Protein AF-X1MXW7-F1 (afdb_monomer)

Sequence (75 aa):
DEDEIWIPGEKIDINRASPHQLTYLPGIGPILAQRIVEYRQKKGPFQDLSDLEKVPGIGKLKLEKIKGKICLDEK

Radius of gyration: 11.67 Å; Cα contacts (8 Å, |Δi|>4): 80; chains: 1; bounding box: 25×31×24 Å

Secondary structure (DSSP, 8-state):
-------TTPPEETTT--HHHHTTSTT--HHHHHHHHHHHHHH---SSGGGGGGSTT--HHHHHHHGGGEE----

Foldseek 3Di:
DPPPPPDVPAAAALQPDQLVRQCVQVPRHSVLSVQSNVCCVVPNGDPDLCCSCVRPPDHPVSSVSRVSRHDHDPD

pLDDT: mean 85.41, std 14.57, range [44.78, 95.5]

Mean predicted aligned error: 5.88 Å

Organism: NCBI:txid412755

Solvent-accessible surface area (backbone atoms only — not comparable to full-atom values): 4675 Å² total; per-residue (Å²): 134,80,77,76,76,80,56,94,86,66,54,46,32,71,75,75,54,48,45,72,62,39,37,75,37,69,92,28,47,66,72,50,16,45,46,52,54,51,44,32,73,74,75,43,72,70,90,47,82,73,53,50,52,75,36,89,92,35,46,68,77,46,46,67,67,30,54,88,49,42,42,68,82,82,126

Nearest PDB structures (foldseek):
  8dss-assembly1_B  TM=9.731E-01  e=6.710E-07  Geobacillus stearothermophilus ATCC 7953
  3bzk-assembly1_A  TM=9.555E-01  e=1.613E-04  Pseudomonas aeruginosa
  2edu-assembly1_A  TM=8.936E-01  e=2.249E-04  Homo sapiens
  2oce-assembly1_A  TM=9.440E-01  e=2.302E-03  Pseudomonas aeruginosa PAO1
  5ol9-assembly1_A  TM=7.773E-01  e=1.520E-03  Homo sapiens

In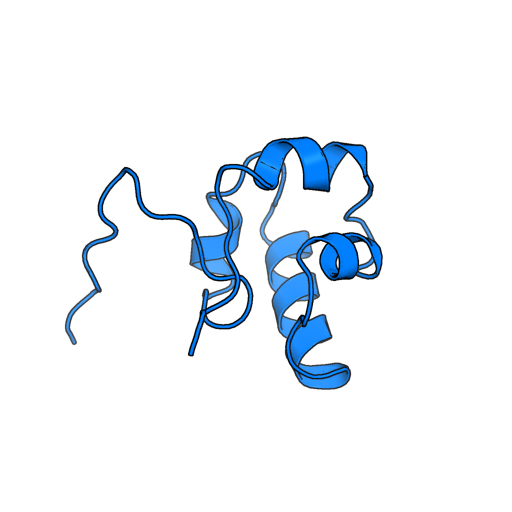terPro domains:
  IPR003583 Helix-hairpin-helix DNA-binding motif, class 1 [SM00278] (20-39)
  IPR003583 Helix-hairpin-helix DNA-binding motif, class 1 [SM00278] (50-69)
  IPR004509 Competence protein ComEA, helix-hairpin-helix domain [TIGR00426] (9-71)
  IPR010994 RuvA domain 2-like [SSF47781] (9-72)
  IPR051675 Endonuclease/exonuclease/phosphatase family domain-containing protein 1 [PTHR21180] (9-72)
  IPR060575 SAM-like, helix-hairpin-helix tandem [PF12836] (10-70)

Structure (mmCIF, N/CA/C/O backbone):
data_AF-X1MXW7-F1
#
_entry.id   AF-X1MXW7-F1
#
loop_
_atom_site.group_PDB
_atom_site.id
_atom_site.type_symbol
_atom_site.label_atom_id
_atom_site.label_alt_id
_atom_site.label_comp_id
_atom_site.label_asym_id
_atom_site.label_entity_id
_atom_site.label_seq_id
_atom_site.pdbx_PDB_ins_code
_atom_site.Cartn_x
_atom_site.Cartn_y
_atom_site.Cartn_z
_atom_site.occupancy
_atom_site.B_iso_or_equiv
_atom_site.auth_seq_id
_atom_site.auth_comp_id
_atom_site.auth_asym_id
_atom_site.auth_atom_id
_atom_site.pdbx_PDB_model_num
ATOM 1 N N . ASP A 1 1 ? 15.702 -23.049 -1.934 1.00 48.25 1 ASP A N 1
ATOM 2 C CA . ASP A 1 1 ? 15.060 -21.732 -2.068 1.00 48.25 1 ASP A CA 1
ATOM 3 C C . ASP A 1 1 ? 13.917 -21.886 -3.047 1.00 48.25 1 ASP A C 1
ATOM 5 O O . ASP A 1 1 ? 14.124 -21.890 -4.253 1.00 48.25 1 ASP A O 1
ATOM 9 N N . GLU A 1 2 ? 12.746 -22.226 -2.517 1.00 48.28 2 GLU A N 1
ATOM 10 C CA . GLU A 1 2 ? 11.527 -22.403 -3.300 1.00 48.28 2 GLU A CA 1
ATOM 11 C C . GLU A 1 2 ? 10.968 -21.007 -3.567 1.00 48.28 2 GLU A C 1
ATOM 13 O O . GLU A 1 2 ? 10.290 -20.434 -2.718 1.00 48.28 2 GLU A O 1
ATOM 18 N N . ASP A 1 3 ? 11.329 -20.430 -4.718 1.00 51.22 3 ASP A N 1
ATOM 19 C CA . ASP A 1 3 ? 10.581 -19.328 -5.319 1.00 51.22 3 ASP A CA 1
ATOM 20 C C . ASP A 1 3 ? 9.125 -19.788 -5.431 1.00 51.22 3 ASP A C 1
ATOM 22 O O . ASP A 1 3 ? 8.750 -20.547 -6.326 1.00 51.22 3 ASP A O 1
ATOM 26 N N . GLU A 1 4 ? 8.340 -19.392 -4.436 1.00 56.50 4 GLU A N 1
ATOM 27 C CA . GLU A 1 4 ? 6.920 -19.648 -4.295 1.00 56.50 4 GLU A CA 1
ATOM 28 C C . GLU A 1 4 ? 6.249 -19.274 -5.620 1.00 56.50 4 GLU A C 1
ATOM 30 O O . GLU A 1 4 ? 6.193 -18.104 -6.016 1.00 56.50 4 GLU A O 1
ATOM 35 N N . ILE A 1 5 ? 5.844 -20.300 -6.371 1.00 49.75 5 ILE A N 1
ATOM 36 C CA . ILE A 1 5 ? 5.247 -20.151 -7.693 1.00 49.75 5 ILE A CA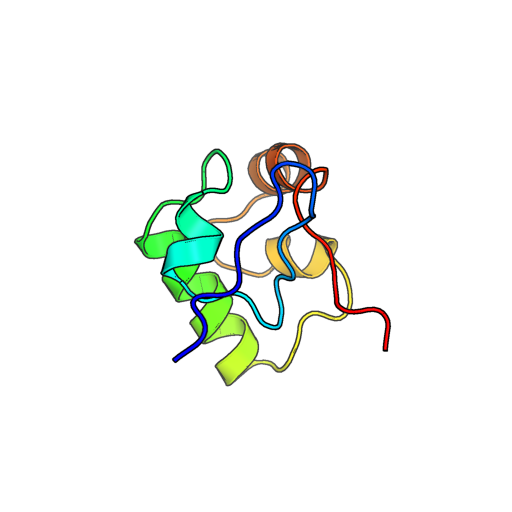 1
ATOM 37 C C . ILE A 1 5 ? 3.949 -19.377 -7.489 1.00 49.75 5 ILE A C 1
ATOM 39 O O . ILE A 1 5 ? 2.947 -19.937 -7.051 1.00 49.75 5 ILE A O 1
ATOM 43 N N . TRP A 1 6 ? 3.970 -18.079 -7.794 1.00 56.59 6 TRP A N 1
ATOM 44 C CA . TRP A 1 6 ? 2.768 -17.259 -7.758 1.00 56.59 6 TRP A CA 1
ATOM 45 C C . TRP A 1 6 ? 1.764 -17.834 -8.75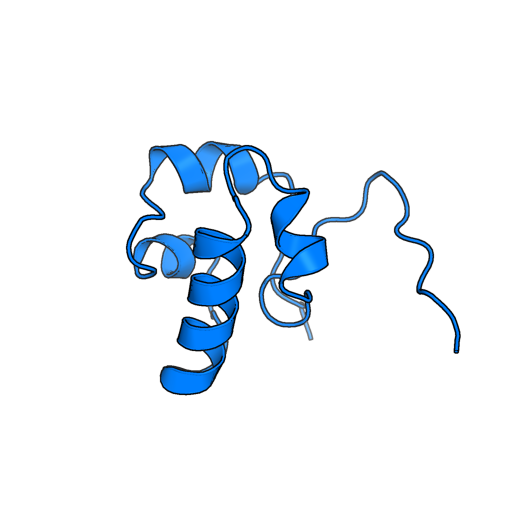5 1.00 56.59 6 TRP A C 1
ATOM 47 O O . TRP A 1 6 ? 1.978 -17.798 -9.970 1.00 56.59 6 TRP A O 1
ATOM 57 N N . ILE A 1 7 ? 0.676 -18.389 -8.228 1.00 53.69 7 ILE A N 1
ATOM 58 C CA . ILE A 1 7 ? -0.409 -18.933 -9.032 1.00 53.69 7 ILE A CA 1
ATOM 59 C C . ILE A 1 7 ? -1.182 -17.736 -9.607 1.00 53.69 7 ILE A C 1
ATOM 61 O O . ILE A 1 7 ? -1.743 -16.948 -8.837 1.00 53.69 7 ILE A O 1
ATOM 65 N N . PRO A 1 8 ? -1.227 -17.539 -10.938 1.00 44.78 8 PRO A N 1
ATOM 66 C CA . PRO A 1 8 ? -1.995 -16.453 -11.536 1.00 44.78 8 PRO A CA 1
ATOM 67 C C . PRO A 1 8 ? -3.482 -16.630 -11.193 1.00 44.78 8 PRO A C 1
ATOM 69 O O . PRO A 1 8 ? -4.166 -17.490 -11.739 1.00 44.78 8 PRO A O 1
ATOM 72 N N . GLY A 1 9 ? -3.961 -15.819 -10.247 1.00 57.34 9 GLY A N 1
ATOM 73 C CA . GLY A 1 9 ? -5.282 -15.947 -9.623 1.00 57.34 9 GLY A CA 1
ATOM 74 C C . GLY A 1 9 ? -5.264 -15.673 -8.118 1.00 57.34 9 GLY A C 1
ATOM 75 O O . GLY A 1 9 ? -6.300 -15.332 -7.548 1.00 57.34 9 GLY A O 1
ATOM 76 N N . GLU A 1 10 ? -4.090 -15.747 -7.489 1.00 71.44 10 GLU A N 1
ATOM 77 C CA . GLU A 1 10 ? -3.940 -15.510 -6.059 1.00 71.44 10 GLU A CA 1
ATOM 78 C C . GLU A 1 10 ? -3.723 -14.024 -5.745 1.00 71.44 10 GLU A C 1
ATOM 80 O O . GLU A 1 10 ? -2.950 -13.315 -6.404 1.00 71.44 10 GLU A O 1
ATOM 85 N N . LYS A 1 11 ? -4.465 -13.534 -4.749 1.00 85.88 11 LYS A N 1
ATOM 86 C CA . LYS A 1 11 ? -4.361 -12.160 -4.258 1.00 85.88 11 LYS A CA 1
ATOM 87 C C . LYS A 1 11 ? -3.015 -11.973 -3.557 1.00 85.88 11 LYS A C 1
ATOM 89 O O . LYS A 1 11 ? -2.550 -12.852 -2.847 1.00 85.88 11 LYS A O 1
ATOM 94 N N . ILE A 1 12 ? -2.412 -10.804 -3.735 1.00 89.81 12 ILE A N 1
ATOM 95 C CA . ILE A 1 12 ? -1.158 -10.440 -3.080 1.00 89.81 12 ILE A CA 1
ATOM 96 C C . ILE A 1 12 ? -1.460 -10.017 -1.643 1.00 89.81 12 ILE A C 1
ATOM 98 O O . ILE A 1 12 ? -2.155 -9.021 -1.422 1.00 89.81 12 ILE A O 1
ATOM 102 N N . ASP A 1 13 ? -0.908 -10.740 -0.673 1.00 91.62 13 ASP A N 1
ATOM 103 C CA . ASP A 1 13 ? -0.999 -10.340 0.727 1.00 91.62 13 ASP A CA 1
ATOM 104 C C . ASP A 1 13 ? -0.122 -9.114 0.997 1.00 91.62 13 ASP A C 1
ATOM 106 O O . ASP A 1 13 ? 1.105 -9.156 0.930 1.00 91.62 13 ASP A O 1
ATOM 110 N N . ILE A 1 14 ? -0.757 -8.002 1.349 1.00 93.19 14 ILE A N 1
ATOM 111 C CA . ILE A 1 14 ? -0.086 -6.724 1.592 1.00 93.19 14 ILE A CA 1
ATOM 112 C C . ILE A 1 14 ? 0.840 -6.769 2.812 1.00 93.19 14 ILE A C 1
ATOM 114 O O . ILE A 1 14 ? 1.793 -5.988 2.884 1.00 93.19 14 ILE A O 1
ATOM 118 N N . ASN A 1 15 ? 0.602 -7.665 3.770 1.00 92.94 15 ASN A N 1
ATOM 119 C CA . ASN A 1 15 ? 1.417 -7.768 4.978 1.00 92.94 15 ASN A CA 1
ATOM 120 C C . ASN A 1 15 ? 2.672 -8.624 4.782 1.00 92.94 15 ASN A C 1
ATOM 122 O O . ASN A 1 15 ? 3.696 -8.328 5.403 1.00 92.94 15 ASN A O 1
ATOM 126 N N . ARG A 1 16 ? 2.635 -9.613 3.883 1.00 90.00 16 ARG A N 1
ATOM 127 C CA . ARG A 1 16 ? 3.768 -10.514 3.610 1.00 90.00 16 ARG A CA 1
ATOM 128 C C . ARG A 1 16 ? 4.510 -10.210 2.313 1.00 90.00 16 ARG A C 1
ATOM 130 O O . ARG A 1 16 ? 5.718 -10.420 2.254 1.00 90.00 16 ARG A O 1
ATOM 137 N N . ALA A 1 17 ? 3.843 -9.640 1.310 1.00 91.25 17 ALA A N 1
ATOM 138 C CA . ALA A 1 17 ? 4.434 -9.421 -0.006 1.00 91.25 17 ALA A CA 1
ATOM 139 C C . ALA A 1 17 ? 5.721 -8.593 0.053 1.00 91.25 17 ALA A C 1
ATOM 141 O O . ALA A 1 17 ? 5.829 -7.604 0.789 1.00 91.25 17 ALA A O 1
ATOM 142 N N . SER A 1 18 ? 6.695 -8.984 -0.760 1.00 91.69 18 SER A N 1
ATOM 143 C CA . SER A 1 18 ? 7.914 -8.221 -1.001 1.00 91.69 18 SER A CA 1
ATOM 144 C C . SER A 1 18 ? 7.620 -6.939 -1.798 1.00 91.69 18 SER A C 1
ATOM 146 O O . SER A 1 18 ? 6.622 -6.871 -2.525 1.00 91.69 18 SER A O 1
ATOM 148 N N . PRO A 1 19 ? 8.503 -5.921 -1.744 1.00 91.69 19 PRO A N 1
ATOM 149 C CA . PRO A 1 19 ? 8.376 -4.743 -2.600 1.00 91.69 19 PRO A CA 1
ATOM 150 C C . PRO A 1 19 ? 8.259 -5.118 -4.082 1.00 91.69 19 PRO A C 1
ATOM 152 O O . PRO A 1 19 ? 7.485 -4.507 -4.808 1.00 91.69 19 PRO A O 1
ATOM 155 N N . HIS A 1 20 ? 8.984 -6.149 -4.521 1.00 90.75 20 HIS A N 1
ATOM 156 C CA . HIS A 1 20 ? 8.937 -6.620 -5.901 1.00 90.75 20 HIS A CA 1
ATOM 157 C C . HIS A 1 20 ? 7.581 -7.245 -6.254 1.00 90.75 20 HIS A C 1
ATOM 159 O O . HIS A 1 20 ? 7.033 -6.949 -7.305 1.00 90.75 20 HIS A O 1
ATOM 165 N N . GLN A 1 21 ? 6.975 -8.033 -5.362 1.00 90.38 21 GLN A N 1
ATOM 166 C CA . GLN A 1 21 ? 5.631 -8.577 -5.597 1.00 90.38 21 GLN A CA 1
ATOM 167 C C . GLN A 1 21 ? 4.569 -7.472 -5.684 1.00 90.38 21 GLN A C 1
ATOM 169 O O . GLN A 1 21 ? 3.675 -7.517 -6.526 1.00 90.38 21 GLN A O 1
ATOM 174 N N . LEU A 1 22 ? 4.690 -6.433 -4.855 1.00 92.19 22 LEU A N 1
ATOM 175 C CA . LEU A 1 22 ? 3.762 -5.302 -4.865 1.00 92.19 22 LEU A CA 1
ATOM 176 C C . LEU A 1 22 ? 3.813 -4.498 -6.174 1.00 92.19 22 LEU A C 1
ATOM 178 O O . LEU A 1 22 ? 2.811 -3.869 -6.516 1.00 92.19 22 LEU A O 1
ATOM 182 N N . THR A 1 23 ? 4.921 -4.515 -6.929 1.00 92.31 23 THR A N 1
ATOM 183 C CA . THR A 1 23 ? 4.993 -3.802 -8.220 1.00 92.31 23 THR A CA 1
ATOM 184 C C . THR A 1 23 ? 4.169 -4.456 -9.330 1.00 92.31 23 THR A C 1
ATOM 186 O O . THR A 1 23 ? 3.849 -3.791 -10.315 1.00 92.31 23 THR A O 1
ATOM 189 N N . TYR A 1 24 ? 3.750 -5.717 -9.171 1.00 90.06 24 TYR A N 1
ATOM 190 C CA . TYR A 1 24 ? 2.816 -6.365 -10.100 1.00 90.06 24 TYR A CA 1
ATOM 191 C C . TYR A 1 24 ? 1.390 -5.797 -10.003 1.00 90.06 24 TYR A C 1
ATOM 193 O O . TYR A 1 24 ? 0.547 -6.047 -10.873 1.00 90.06 24 TYR A O 1
ATOM 201 N N . LEU A 1 25 ? 1.091 -5.015 -8.960 1.00 90.19 25 LEU A N 1
ATOM 202 C CA . LEU A 1 25 ? -0.206 -4.372 -8.805 1.00 90.19 25 LEU A CA 1
ATOM 203 C C . LEU A 1 25 ? -0.349 -3.177 -9.76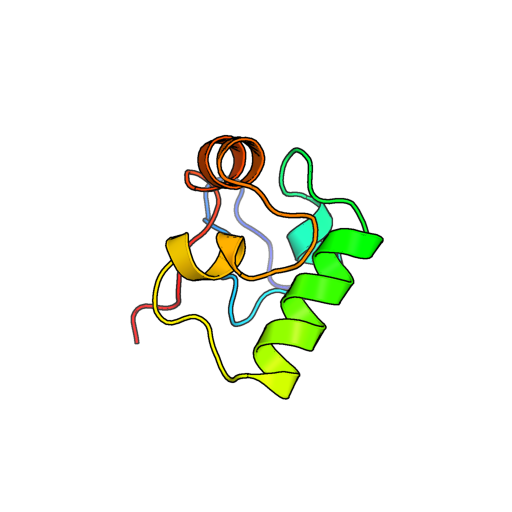4 1.00 90.19 25 LEU A C 1
ATOM 205 O O . LEU A 1 25 ? 0.534 -2.318 -9.852 1.00 90.19 25 LEU A O 1
ATOM 209 N N . PRO A 1 26 ? -1.492 -3.049 -10.463 1.00 89.31 26 PRO A N 1
ATOM 210 C CA . PRO A 1 26 ? -1.694 -1.978 -11.428 1.00 89.31 26 PRO A CA 1
ATOM 211 C C . PRO A 1 26 ? -1.649 -0.604 -10.747 1.00 89.31 26 PRO A C 1
ATOM 213 O O . PRO A 1 26 ? -2.489 -0.274 -9.911 1.00 89.31 26 PRO A O 1
ATOM 216 N N . GLY A 1 27 ? -0.683 0.228 -11.142 1.00 88.81 27 GLY A N 1
ATOM 217 C CA . GLY A 1 27 ? -0.499 1.573 -10.587 1.00 88.81 27 GLY A CA 1
ATOM 218 C C . GLY A 1 27 ? 0.354 1.636 -9.314 1.00 88.81 27 GLY A C 1
ATOM 219 O O . GLY A 1 27 ? 0.476 2.722 -8.734 1.00 88.81 27 GLY A O 1
ATOM 220 N N . ILE A 1 28 ? 0.967 0.519 -8.907 1.00 93.12 28 ILE A N 1
ATOM 221 C CA . ILE A 1 28 ? 1.975 0.458 -7.847 1.00 93.12 28 ILE A CA 1
ATOM 222 C C . ILE A 1 28 ? 3.350 0.290 -8.492 1.00 93.12 28 ILE A C 1
ATOM 224 O O . ILE A 1 28 ? 3.718 -0.772 -8.970 1.00 93.12 28 ILE A O 1
ATOM 228 N N . GLY A 1 29 ? 4.115 1.379 -8.531 1.00 92.75 29 GLY A N 1
ATOM 229 C CA . GLY A 1 29 ? 5.520 1.341 -8.939 1.00 92.75 29 GLY A CA 1
ATOM 230 C C . GLY A 1 29 ? 6.455 1.009 -7.768 1.00 92.75 29 GLY A C 1
ATOM 231 O O . GLY A 1 29 ? 6.008 0.994 -6.617 1.00 92.75 29 GLY A O 1
ATOM 232 N N . PRO A 1 30 ? 7.768 0.856 -8.024 1.00 93.88 30 PRO A N 1
ATOM 233 C CA . PRO A 1 30 ? 8.765 0.513 -7.003 1.00 93.88 30 PRO A CA 1
ATOM 234 C C . PRO A 1 30 ? 8.771 1.482 -5.811 1.00 93.88 30 PRO A C 1
ATOM 236 O O . PRO A 1 30 ? 8.881 1.059 -4.665 1.00 93.88 30 PRO A O 1
ATOM 239 N N . ILE A 1 31 ? 8.554 2.779 -6.056 1.00 94.88 31 ILE A N 1
ATOM 240 C CA . ILE A 1 31 ? 8.477 3.799 -4.996 1.00 94.88 31 ILE A CA 1
ATOM 241 C C . ILE A 1 31 ? 7.284 3.550 -4.061 1.00 94.88 31 ILE A C 1
ATOM 243 O O . ILE A 1 31 ? 7.402 3.694 -2.848 1.00 94.88 31 ILE A O 1
ATOM 247 N N . LEU A 1 32 ? 6.119 3.194 -4.609 1.00 94.00 32 LEU A N 1
ATOM 248 C CA . LEU A 1 32 ? 4.914 2.963 -3.806 1.00 94.00 32 LEU A CA 1
ATOM 249 C C . LEU A 1 32 ? 4.989 1.628 -3.078 1.00 94.00 32 LEU A C 1
ATOM 251 O O . LEU A 1 32 ? 4.638 1.568 -1.906 1.00 94.00 32 LEU A O 1
ATOM 255 N N . ALA A 1 33 ? 5.499 0.595 -3.746 1.00 95.38 33 ALA A N 1
ATOM 256 C CA . ALA A 1 33 ? 5.763 -0.693 -3.129 1.00 95.38 33 ALA A CA 1
ATOM 257 C C . ALA A 1 33 ? 6.675 -0.553 -1.903 1.00 95.38 33 ALA A C 1
ATOM 259 O O . ALA A 1 33 ? 6.341 -1.042 -0.826 1.00 95.38 33 ALA A O 1
ATOM 260 N N . GLN A 1 34 ? 7.773 0.198 -2.034 1.00 95.38 34 GLN A N 1
ATOM 261 C CA . GLN A 1 34 ? 8.670 0.463 -0.914 1.00 95.38 34 GLN A CA 1
ATOM 262 C C . GLN A 1 34 ? 7.950 1.184 0.233 1.00 95.38 34 GLN A C 1
ATOM 264 O O . GLN A 1 34 ? 8.085 0.788 1.388 1.00 95.38 34 GLN A O 1
ATOM 269 N N . ARG A 1 35 ? 7.117 2.186 -0.075 1.00 95.19 35 ARG A N 1
ATOM 270 C CA . ARG A 1 35 ? 6.337 2.913 0.940 1.00 95.19 35 ARG A CA 1
ATOM 271 C C . ARG A 1 35 ? 5.342 2.030 1.685 1.00 95.19 35 ARG A C 1
ATOM 273 O O . ARG A 1 35 ? 5.161 2.241 2.877 1.00 95.19 35 ARG A O 1
ATOM 280 N N . ILE A 1 36 ? 4.703 1.069 1.017 1.00 94.50 36 ILE A N 1
ATOM 281 C CA . ILE A 1 36 ? 3.802 0.102 1.669 1.00 94.50 36 ILE A CA 1
ATOM 282 C C . ILE A 1 36 ? 4.585 -0.713 2.703 1.00 94.50 36 ILE A C 1
ATOM 284 O O . ILE A 1 36 ? 4.164 -0.820 3.855 1.00 94.50 36 ILE A O 1
ATOM 288 N N . VAL A 1 37 ? 5.749 -1.238 2.309 1.00 94.62 37 VAL A N 1
ATOM 289 C CA . VAL A 1 37 ? 6.609 -2.038 3.191 1.00 94.62 37 VAL A CA 1
ATOM 290 C C . VAL A 1 37 ? 7.143 -1.203 4.356 1.00 94.62 37 VAL A C 1
ATOM 292 O O . VAL A 1 37 ? 7.060 -1.627 5.507 1.00 94.62 37 VAL A O 1
ATOM 295 N N . GLU A 1 38 ? 7.624 0.010 4.094 1.00 94.81 38 GLU A N 1
ATOM 296 C CA . GLU A 1 38 ? 8.060 0.928 5.149 1.00 94.81 38 GLU A CA 1
ATOM 297 C C . GLU A 1 38 ? 6.922 1.305 6.100 1.00 94.81 38 GLU A C 1
ATOM 299 O O . GLU A 1 38 ? 7.138 1.420 7.307 1.00 94.81 38 GLU A O 1
ATOM 304 N N . TYR A 1 39 ? 5.711 1.512 5.574 1.00 95.50 39 TYR A N 1
ATOM 305 C CA . TYR A 1 39 ? 4.550 1.852 6.385 1.00 95.50 39 TYR A CA 1
ATOM 306 C C . TYR A 1 39 ? 4.235 0.717 7.357 1.00 95.50 39 TYR A C 1
ATOM 308 O O . TYR A 1 39 ? 4.167 0.976 8.557 1.00 95.50 39 TYR A O 1
ATOM 316 N N . ARG A 1 40 ? 4.140 -0.536 6.883 1.00 93.38 40 ARG A N 1
ATOM 317 C CA . ARG A 1 40 ? 3.871 -1.677 7.775 1.00 93.38 40 ARG A CA 1
ATOM 318 C C . ARG A 1 40 ? 4.995 -1.935 8.782 1.00 93.38 40 ARG A C 1
ATOM 320 O O . ARG A 1 40 ? 4.730 -2.324 9.912 1.00 93.38 40 ARG A O 1
ATOM 327 N N . GLN A 1 41 ? 6.247 -1.654 8.418 1.00 92.62 41 GLN A N 1
ATOM 328 C CA . GLN A 1 41 ? 7.382 -1.747 9.344 1.00 92.62 41 GLN A CA 1
ATOM 329 C C . GLN A 1 41 ? 7.332 -0.678 10.446 1.00 92.62 41 GLN A C 1
ATOM 331 O O . GLN A 1 41 ? 7.671 -0.958 11.591 1.00 92.62 41 GLN A O 1
ATOM 336 N N . LYS A 1 42 ? 6.911 0.550 10.116 1.00 94.25 42 LYS A N 1
ATOM 337 C CA . LYS A 1 42 ? 6.882 1.685 11.057 1.00 94.25 42 LYS A CA 1
ATOM 338 C C . LYS A 1 42 ? 5.598 1.761 11.886 1.00 94.25 42 LYS A C 1
ATOM 340 O O . LYS A 1 42 ? 5.628 2.269 13.003 1.00 94.25 42 LYS A O 1
ATOM 345 N N . LYS A 1 43 ? 4.462 1.349 11.322 1.00 93.31 43 LYS A N 1
ATOM 346 C CA . LYS A 1 43 ? 3.122 1.487 11.919 1.00 93.31 43 LYS A CA 1
ATOM 347 C C . LYS A 1 43 ? 2.520 0.160 12.380 1.00 93.31 43 LYS A C 1
ATOM 349 O O . LYS A 1 43 ? 1.534 0.191 13.108 1.00 93.31 43 LYS A O 1
ATOM 354 N N . GLY A 1 44 ? 3.122 -0.964 12.002 1.00 91.62 44 GLY A N 1
ATOM 355 C CA . GLY A 1 44 ? 2.560 -2.297 12.195 1.00 91.62 44 GLY A CA 1
ATOM 356 C C . GLY A 1 44 ? 1.776 -2.783 10.969 1.00 91.62 44 GLY A C 1
ATOM 357 O O . GLY A 1 44 ? 1.578 -2.020 10.020 1.00 91.62 44 GLY A O 1
ATOM 358 N N . PRO A 1 45 ? 1.353 -4.059 10.968 1.00 92.00 45 PRO A N 1
ATOM 359 C CA . PRO A 1 45 ? 0.624 -4.654 9.852 1.00 92.00 45 PRO A CA 1
ATOM 360 C C . PRO A 1 45 ? -0.689 -3.915 9.568 1.00 92.00 45 PRO A C 1
ATOM 362 O O . PRO A 1 45 ? -1.320 -3.361 10.470 1.00 92.00 45 PRO A O 1
ATOM 365 N N . PHE A 1 46 ? -1.100 -3.929 8.302 1.00 93.56 46 PHE A N 1
ATOM 366 C CA . PHE A 1 46 ? -2.399 -3.424 7.871 1.00 93.56 46 PHE A CA 1
ATOM 367 C C . PHE A 1 46 ? -3.505 -4.330 8.422 1.00 93.56 46 PHE A C 1
ATOM 369 O O .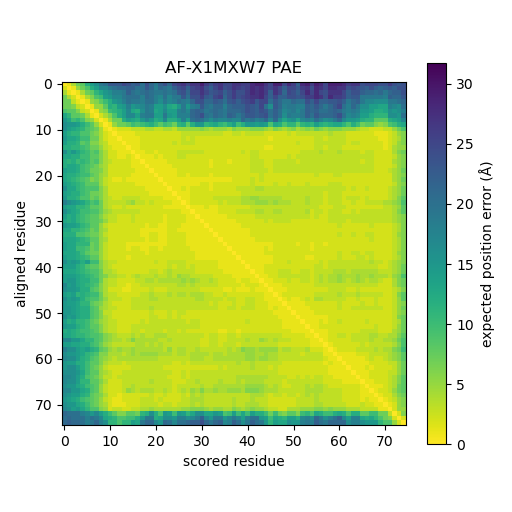 PHE A 1 46 ? -3.394 -5.554 8.316 1.00 93.56 46 PHE A O 1
ATOM 376 N N . GLN A 1 47 ? -4.543 -3.731 9.010 1.00 91.38 47 GLN A N 1
ATOM 377 C CA . GLN A 1 47 ? -5.698 -4.459 9.551 1.00 91.38 47 GLN A CA 1
ATOM 378 C C . GLN A 1 47 ? -6.833 -4.523 8.534 1.00 91.38 47 GLN A C 1
ATOM 380 O O . GLN A 1 47 ? -7.541 -5.522 8.470 1.00 91.38 47 GLN A O 1
ATOM 385 N N . ASP A 1 48 ? -6.938 -3.493 7.692 1.00 92.25 48 ASP A N 1
ATOM 386 C CA . ASP A 1 48 ? -7.915 -3.404 6.616 1.00 92.25 48 ASP A CA 1
ATOM 387 C C . ASP A 1 48 ? -7.260 -2.992 5.294 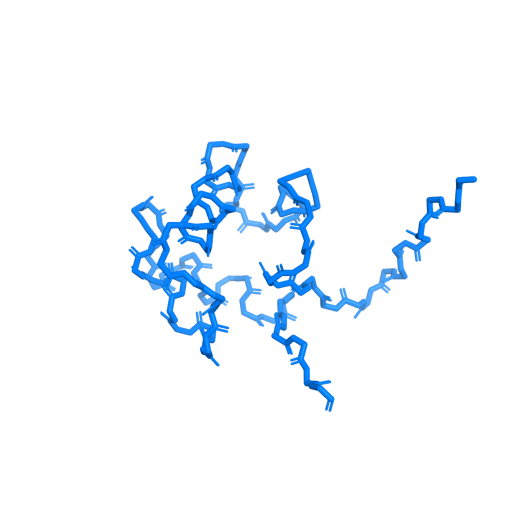1.00 92.25 48 ASP A C 1
ATOM 389 O O . ASP A 1 48 ? -6.277 -2.251 5.260 1.00 92.25 48 ASP A O 1
ATOM 393 N N . LEU A 1 49 ? -7.843 -3.404 4.163 1.00 91.31 49 LEU A N 1
ATOM 394 C CA . LEU A 1 49 ? -7.371 -2.950 2.846 1.00 91.31 49 LEU A CA 1
ATOM 395 C C . LEU A 1 49 ? -7.454 -1.422 2.707 1.00 91.31 49 LEU A C 1
ATOM 397 O O . LEU A 1 49 ? -6.627 -0.817 2.029 1.00 91.31 49 LEU A O 1
ATOM 401 N N . SER A 1 50 ? -8.413 -0.792 3.387 1.00 91.31 50 SER A N 1
ATOM 402 C CA . SER A 1 50 ? -8.572 0.664 3.451 1.00 91.31 50 SER A CA 1
ATOM 403 C C . SER A 1 50 ? -7.397 1.365 4.143 1.00 91.31 50 SER A C 1
ATOM 405 O O . SER A 1 50 ? -7.129 2.532 3.863 1.00 91.31 50 SER A O 1
ATOM 407 N N . ASP A 1 51 ? -6.632 0.674 5.000 1.00 92.81 51 ASP A N 1
ATOM 408 C CA . ASP A 1 51 ? -5.442 1.260 5.628 1.00 92.81 51 ASP A CA 1
ATOM 409 C C . ASP A 1 51 ? -4.349 1.601 4.608 1.00 92.81 51 ASP A C 1
ATOM 411 O O . ASP A 1 51 ? -3.511 2.465 4.873 1.00 92.81 51 ASP A O 1
ATOM 415 N N . LEU A 1 52 ? -4.368 0.993 3.418 1.00 92.12 52 LEU A N 1
ATOM 416 C CA . LEU A 1 52 ? -3.468 1.376 2.333 1.00 92.12 52 LEU A CA 1
ATOM 417 C C . LEU A 1 52 ? -3.646 2.836 1.907 1.00 92.12 52 LEU A C 1
ATOM 419 O O . LEU A 1 52 ? -2.682 3.436 1.439 1.00 92.12 52 LEU A O 1
ATOM 423 N N . GLU A 1 53 ? -4.822 3.441 2.104 1.00 93.25 53 GLU A N 1
ATOM 424 C CA . GLU A 1 53 ? -5.040 4.869 1.821 1.00 93.25 53 GLU A CA 1
ATOM 425 C C . GLU A 1 53 ? -4.238 5.785 2.759 1.00 93.25 53 GLU A C 1
ATOM 427 O O . GLU A 1 53 ? -4.009 6.954 2.449 1.00 93.25 53 GLU A O 1
ATOM 432 N N . LYS A 1 54 ? -3.765 5.259 3.896 1.00 92.50 54 LYS A N 1
ATOM 433 C CA . LYS A 1 54 ? -2.876 5.978 4.819 1.00 92.50 54 LYS A CA 1
ATOM 434 C C . LYS A 1 54 ? -1.436 6.040 4.296 1.00 92.50 54 LYS A C 1
ATOM 436 O O . LYS A 1 54 ? -0.632 6.819 4.812 1.00 92.50 54 LYS A O 1
ATOM 441 N N . VAL A 1 55 ? -1.090 5.246 3.275 1.00 93.12 55 VAL A N 1
ATOM 442 C CA . VAL A 1 55 ? 0.237 5.252 2.650 1.00 93.12 55 VAL A CA 1
ATOM 443 C C . VAL A 1 55 ? 0.350 6.439 1.683 1.00 93.12 55 VAL A C 1
ATOM 445 O O . VAL A 1 55 ? -0.405 6.529 0.710 1.00 93.12 55 VAL A O 1
ATOM 448 N N . PRO A 1 56 ? 1.337 7.337 1.860 1.00 89.88 56 PRO A N 1
ATOM 449 C CA . PRO A 1 56 ? 1.495 8.502 0.997 1.00 89.88 56 PRO A CA 1
ATOM 450 C C . PRO A 1 56 ? 1.653 8.132 -0.486 1.00 89.88 56 PRO A C 1
ATOM 452 O O . PRO A 1 56 ? 2.638 7.511 -0.901 1.00 89.88 56 PRO A O 1
ATOM 455 N N . GLY A 1 57 ? 0.705 8.575 -1.313 1.00 89.88 57 GLY A N 1
ATOM 456 C CA . GLY A 1 57 ? 0.679 8.311 -2.756 1.00 89.88 57 GLY A CA 1
ATOM 457 C C . GLY A 1 57 ? -0.204 7.132 -3.183 1.00 89.88 57 GLY A C 1
ATOM 458 O O . GLY A 1 57 ? -0.318 6.882 -4.392 1.00 89.88 57 GLY A O 1
ATOM 459 N N . ILE A 1 58 ? -0.853 6.455 -2.232 1.00 91.94 58 ILE A N 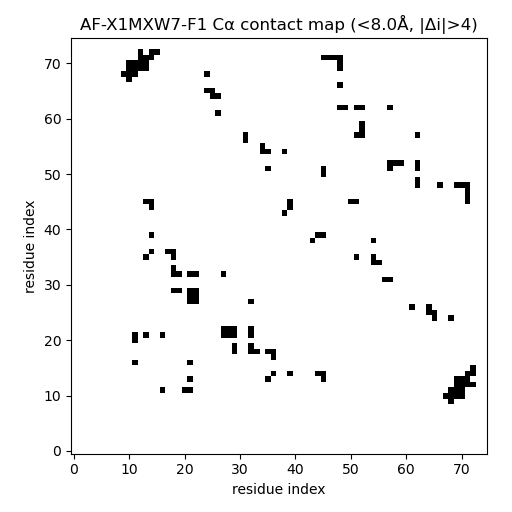1
ATOM 460 C CA . ILE A 1 58 ? -1.968 5.538 -2.470 1.00 91.94 58 ILE A CA 1
ATOM 461 C C . ILE A 1 58 ? -3.248 6.261 -2.061 1.00 91.94 58 ILE A C 1
ATOM 463 O O . ILE A 1 58 ? -3.539 6.429 -0.889 1.00 91.94 58 ILE A O 1
ATOM 467 N N . GLY A 1 59 ? -3.992 6.743 -3.052 1.00 89.56 59 GLY A N 1
ATOM 468 C CA . GLY A 1 59 ? -5.327 7.293 -2.828 1.00 89.56 59 GLY A CA 1
ATOM 469 C C . GLY A 1 59 ? -6.411 6.283 -3.188 1.00 89.56 59 GLY A C 1
ATOM 470 O O . GLY A 1 59 ? -6.132 5.274 -3.845 1.00 89.56 59 GLY A O 1
ATOM 471 N N . LYS A 1 60 ? -7.660 6.626 -2.870 1.00 90.19 60 LYS A N 1
ATOM 472 C CA . LYS A 1 60 ? -8.865 5.835 -3.158 1.00 90.19 60 LYS A CA 1
ATOM 473 C C . LYS A 1 60 ? -8.914 5.234 -4.564 1.00 90.19 60 LYS A C 1
ATOM 475 O O . LYS A 1 60 ? -9.193 4.055 -4.734 1.00 90.19 60 LYS A O 1
ATOM 480 N N . LEU A 1 61 ? -8.570 6.025 -5.586 1.00 88.75 61 LEU A N 1
ATOM 481 C CA . LEU A 1 61 ? -8.557 5.574 -6.985 1.00 88.75 61 LEU A CA 1
ATOM 482 C C . LEU A 1 61 ? -7.567 4.435 -7.248 1.00 88.75 61 LEU A C 1
ATOM 484 O O . LEU A 1 61 ? -7.823 3.584 -8.095 1.00 88.75 61 LEU A O 1
ATOM 488 N N . LYS A 1 62 ? -6.416 4.435 -6.569 1.00 90.50 62 LYS A N 1
ATOM 489 C CA . LYS A 1 62 ? -5.439 3.351 -6.695 1.00 90.50 62 LYS A CA 1
ATOM 490 C C . LYS A 1 62 ? -5.895 2.141 -5.909 1.00 90.50 62 LYS A C 1
ATOM 492 O O . LYS A 1 62 ? -5.862 1.052 -6.468 1.00 90.50 62 LYS A O 1
ATOM 497 N N . LEU A 1 63 ? -6.363 2.345 -4.675 1.00 91.94 63 LEU A N 1
ATOM 498 C CA . LEU A 1 63 ? -6.881 1.264 -3.847 1.00 91.94 63 LEU A CA 1
ATOM 499 C C . LEU A 1 63 ? -7.989 0.495 -4.574 1.00 91.94 63 LEU A C 1
ATOM 501 O O . LEU A 1 63 ? -7.883 -0.715 -4.716 1.00 91.94 63 LEU A O 1
ATOM 505 N N . GLU A 1 64 ? -8.985 1.180 -5.137 1.00 91.62 64 GLU A N 1
ATOM 506 C CA . GLU A 1 64 ? -10.078 0.532 -5.874 1.00 91.62 64 GLU A CA 1
ATOM 507 C C . GLU A 1 64 ? -9.583 -0.309 -7.065 1.00 91.62 64 GLU A C 1
ATOM 509 O O . GLU A 1 64 ? -10.121 -1.384 -7.323 1.00 91.62 64 GLU A O 1
ATOM 514 N N . LYS A 1 65 ? -8.520 0.126 -7.759 1.00 89.88 65 LYS A N 1
ATOM 515 C CA . LYS A 1 65 ? -7.915 -0.632 -8.871 1.00 89.88 65 LYS A CA 1
ATOM 516 C C . LYS A 1 65 ? -7.193 -1.897 -8.415 1.00 89.88 65 LYS A C 1
ATOM 518 O O . LYS A 1 65 ? -7.109 -2.851 -9.187 1.00 89.88 65 LYS A O 1
ATOM 523 N N . ILE A 1 66 ? -6.641 -1.894 -7.203 1.00 91.00 66 ILE A N 1
ATOM 524 C CA . ILE A 1 66 ? -5.845 -3.010 -6.686 1.00 91.00 66 ILE A CA 1
ATOM 525 C C . ILE A 1 66 ? -6.618 -3.897 -5.711 1.00 91.00 66 ILE A C 1
ATOM 527 O O . ILE A 1 66 ? -6.205 -5.035 -5.539 1.00 91.00 66 ILE A O 1
ATOM 531 N N . LYS A 1 67 ? -7.747 -3.452 -5.131 1.00 88.75 67 LYS A N 1
ATOM 532 C CA . LYS A 1 67 ? -8.469 -4.187 -4.069 1.00 88.75 67 LYS A CA 1
ATOM 533 C C . LYS A 1 67 ? -8.872 -5.607 -4.469 1.00 88.75 67 LYS A C 1
ATOM 535 O O . LYS A 1 67 ? -8.908 -6.496 -3.633 1.00 88.75 67 LYS A O 1
ATOM 540 N N . GLY A 1 68 ? -9.159 -5.831 -5.754 1.00 89.31 68 GLY A N 1
ATOM 541 C CA . GLY A 1 68 ? -9.493 -7.158 -6.283 1.00 89.31 68 GLY A CA 1
ATOM 542 C C . GLY A 1 68 ? -8.295 -8.106 -6.418 1.00 89.31 68 GLY A C 1
ATOM 543 O O . GLY A 1 68 ? -8.491 -9.298 -6.620 1.00 89.31 68 GLY A O 1
ATOM 544 N N . LYS A 1 69 ? -7.068 -7.586 -6.307 1.00 89.75 69 LYS A N 1
ATOM 545 C CA . LYS A 1 69 ? -5.798 -8.309 -6.468 1.00 89.75 69 LYS A CA 1
ATOM 546 C C . LYS A 1 69 ? -5.000 -8.420 -5.171 1.00 89.75 69 LYS A C 1
ATOM 548 O O . LYS A 1 69 ? -3.880 -8.913 -5.209 1.00 89.75 69 LYS A O 1
ATOM 553 N N . ILE A 1 70 ? -5.539 -7.932 -4.058 1.00 92.12 70 ILE A N 1
ATOM 554 C CA . ILE A 1 70 ? -4.844 -7.890 -2.773 1.00 92.12 70 ILE A CA 1
ATOM 555 C C . ILE A 1 70 ? -5.706 -8.506 -1.680 1.00 92.12 70 ILE A C 1
ATOM 557 O O . ILE A 1 70 ? -6.936 -8.482 -1.755 1.00 92.12 70 ILE A O 1
ATOM 561 N N . CYS A 1 71 ? -5.056 -9.058 -0.671 1.00 91.31 71 CYS A N 1
ATOM 562 C CA . CYS A 1 71 ? -5.681 -9.579 0.535 1.00 91.31 71 CYS A CA 1
ATOM 563 C C . CYS A 1 71 ? -4.874 -9.146 1.759 1.00 91.31 71 CYS A C 1
ATOM 565 O O . CYS A 1 71 ? -3.785 -8.578 1.647 1.00 91.31 71 CYS A O 1
ATOM 567 N N . LEU A 1 72 ? -5.455 -9.393 2.924 1.00 89.06 72 LEU A N 1
ATOM 568 C CA . LEU A 1 72 ? -4.728 -9.476 4.177 1.00 89.06 72 LEU A CA 1
ATOM 569 C C . LEU A 1 72 ? -4.791 -10.943 4.576 1.00 89.06 72 LEU A C 1
ATOM 571 O O . LEU A 1 72 ? -5.857 -11.541 4.440 1.00 89.06 72 LEU A O 1
ATOM 575 N N . ASP A 1 73 ? -3.662 -11.510 4.985 1.00 75.06 73 ASP A N 1
ATOM 576 C CA . ASP A 1 73 ? -3.587 -12.847 5.577 1.00 75.06 73 ASP A CA 1
ATOM 577 C C . ASP A 1 73 ? -4.704 -13.028 6.620 1.00 75.06 73 ASP A C 1
ATOM 579 O O . ASP A 1 73 ? -4.676 -12.420 7.695 1.00 75.06 73 ASP A O 1
ATOM 583 N N . GLU A 1 74 ? -5.722 -13.819 6.274 1.00 54.78 74 GLU A N 1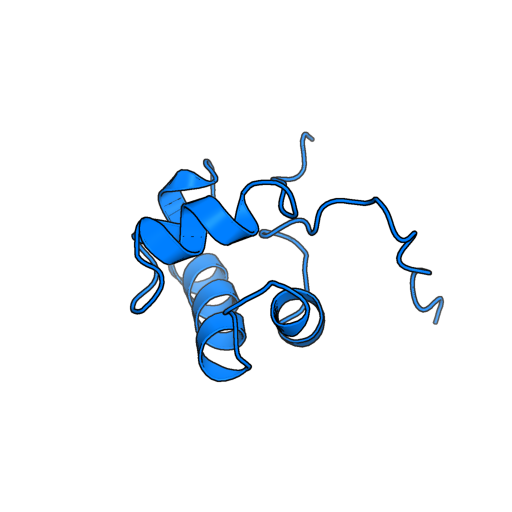
ATOM 584 C CA . GLU A 1 74 ? 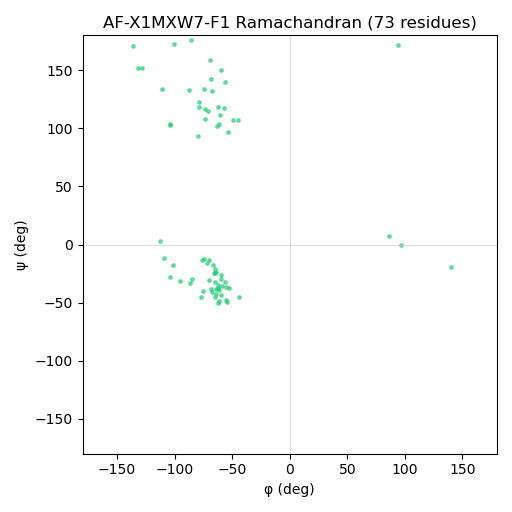-6.631 -14.385 7.261 1.00 54.78 74 GLU A CA 1
ATOM 585 C C . GLU A 1 74 ? -5.832 -15.475 7.962 1.00 54.78 74 GLU A C 1
ATOM 587 O O . GLU A 1 74 ? -5.470 -16.485 7.363 1.00 54.78 74 GLU A O 1
ATOM 592 N N . LYS A 1 75 ? -5.471 -15.180 9.205 1.00 45.56 75 LYS A N 1
ATOM 593 C CA . LYS A 1 75 ? -4.773 -16.088 10.103 1.00 45.56 75 LYS A CA 1
ATOM 594 C C . LYS A 1 75 ? -5.438 -17.463 10.179 1.00 45.56 75 LYS A C 1
ATOM 596 O O . LYS A 1 75 ? -6.688 -17.495 10.237 1.00 45.56 75 LYS A O 1
#